Protein AF-A0A355AZP5-F1 (afdb_monomer_lite)

Sequence (77 aa):
MNCHIIDKSLGGTDDPSNLRALCSICNEGASNLTLQRPSSRKLLTQIRRATASDQIETLKWLIQKFKKQAEEYLDDG

Foldseek 3Di:
DWDFCQDVVRPTDPDPVRTDDDPPVVRVCCVPPPPPDDDPVNVVVVLVPDDPVVVVVVVVVVCVVPVVVVVVVVVVD

Secondary structure (DSSP, 8-state):
-EEESS-GGGT----GGGEEE--HHHHHHHHHHS-PPPPHHHHHHHHTTS-HHHHHHHHHHHHHHTHHHHHHHHHT-

Structure (mmCIF, N/CA/C/O backbone):
data_AF-A0A355AZP5-F1
#
_entry.id   AF-A0A355AZP5-F1
#
loop_
_atom_site.group_PDB
_atom_site.id
_atom_site.type_symbol
_atom_site.label_atom_id
_atom_site.label_alt_id
_atom_site.label_comp_id
_atom_site.label_asym_id
_atom_site.label_entity_id
_atom_site.label_seq_id
_atom_site.pdbx_PDB_ins_code
_atom_site.Cartn_x
_atom_site.Cartn_y
_atom_site.Cartn_z
_atom_site.occupancy
_atom_site.B_iso_or_equiv
_atom_site.auth_seq_id
_atom_site.auth_comp_id
_atom_site.auth_asym_id
_atom_site.auth_atom_id
_atom_site.pdbx_PDB_model_num
ATOM 1 N N . MET A 1 1 ? 27.593 -3.826 -23.338 1.00 60.12 1 MET A N 1
ATOM 2 C CA . MET A 1 1 ? 26.185 -4.269 -23.407 1.00 60.12 1 MET A CA 1
ATOM 3 C C . MET A 1 1 ? 25.340 -3.072 -23.012 1.00 60.12 1 MET A C 1
ATOM 5 O O . MET A 1 1 ? 25.722 -2.386 -22.071 1.00 60.12 1 MET A O 1
ATOM 9 N N . ASN A 1 2 ? 24.292 -2.754 -23.768 1.00 62.53 2 ASN A N 1
ATOM 10 C CA . ASN A 1 2 ? 23.442 -1.604 -23.465 1.00 62.53 2 ASN A CA 1
ATOM 11 C C . ASN A 1 2 ? 22.215 -2.094 -22.709 1.00 62.53 2 ASN A C 1
ATOM 13 O O . ASN A 1 2 ? 21.574 -3.051 -23.138 1.00 62.53 2 ASN A O 1
ATOM 17 N N . CYS A 1 3 ? 21.935 -1.459 -21.580 1.00 68.75 3 CYS A N 1
ATOM 18 C CA . CYS A 1 3 ? 20.799 -1.774 -20.729 1.00 68.75 3 CYS A CA 1
ATOM 19 C C . CYS A 1 3 ? 19.713 -0.742 -20.957 1.00 68.75 3 CYS A C 1
ATOM 21 O O . CYS A 1 3 ? 20.012 0.454 -21.032 1.00 68.75 3 CYS A O 1
ATOM 23 N N . HIS A 1 4 ? 18.467 -1.192 -21.015 1.00 81.25 4 HIS A N 1
ATOM 24 C CA . HIS A 1 4 ? 17.347 -0.274 -21.048 1.00 81.25 4 HIS A CA 1
ATOM 25 C C . HIS A 1 4 ? 17.136 0.370 -19.675 1.00 81.25 4 HIS A C 1
ATOM 27 O O . HIS A 1 4 ? 17.207 -0.301 -18.647 1.00 81.25 4 HIS A O 1
ATOM 33 N N . ILE A 1 5 ? 16.880 1.678 -19.650 1.00 79.38 5 ILE A N 1
ATOM 34 C CA . ILE A 1 5 ? 16.509 2.409 -18.431 1.00 79.38 5 ILE A CA 1
ATOM 35 C C . ILE A 1 5 ? 15.117 1.950 -17.971 1.00 79.38 5 ILE A C 1
ATOM 37 O O . ILE A 1 5 ? 14.899 1.725 -16.781 1.00 79.38 5 ILE A O 1
ATOM 41 N N . ILE A 1 6 ? 14.196 1.766 -18.920 1.00 79.88 6 ILE A N 1
ATOM 42 C CA . ILE A 1 6 ? 12.919 1.068 -18.739 1.00 79.88 6 ILE A CA 1
ATOM 43 C C . ILE A 1 6 ? 13.000 -0.255 -19.492 1.00 79.88 6 ILE A C 1
ATOM 45 O O . ILE A 1 6 ? 13.297 -0.250 -20.680 1.00 79.88 6 ILE A O 1
ATOM 49 N N . ASP A 1 7 ? 12.714 -1.375 -18.830 1.00 78.19 7 ASP A N 1
ATOM 50 C CA . ASP A 1 7 ? 12.767 -2.699 -19.459 1.00 78.19 7 ASP A CA 1
ATOM 51 C C . ASP A 1 7 ? 11.796 -2.814 -20.649 1.00 78.19 7 ASP A C 1
ATOM 53 O O . ASP A 1 7 ? 10.659 -2.336 -20.592 1.00 78.19 7 ASP A O 1
ATOM 57 N N . LYS A 1 8 ? 12.216 -3.492 -21.722 1.00 79.12 8 LYS A N 1
ATOM 58 C CA . LYS A 1 8 ? 11.403 -3.713 -22.928 1.00 79.12 8 LYS A CA 1
ATOM 59 C C . LYS A 1 8 ? 10.101 -4.471 -22.640 1.00 79.12 8 LYS A C 1
ATOM 61 O O . LYS A 1 8 ? 9.066 -4.154 -23.217 1.00 79.12 8 LYS A O 1
ATOM 66 N N . SER A 1 9 ? 10.117 -5.415 -21.697 1.00 76.25 9 SER A N 1
ATOM 67 C CA . SER A 1 9 ? 8.921 -6.130 -21.222 1.00 76.25 9 SER A CA 1
ATOM 68 C C . SER A 1 9 ? 7.942 -5.237 -20.451 1.00 76.25 9 SER A C 1
ATOM 70 O O . SER A 1 9 ? 6.771 -5.583 -20.310 1.00 76.25 9 SER A O 1
ATOM 72 N N . LEU A 1 10 ? 8.409 -4.077 -19.983 1.00 76.19 10 LEU A N 1
ATOM 73 C CA . LEU A 1 10 ? 7.631 -3.063 -19.271 1.00 76.19 10 LEU A CA 1
ATOM 74 C C . LEU A 1 10 ? 7.358 -1.819 -20.135 1.00 76.19 10 LEU A C 1
ATOM 76 O O . LEU A 1 10 ? 6.899 -0.806 -19.609 1.00 76.19 10 LEU A O 1
ATOM 80 N N . GLY A 1 11 ? 7.612 -1.891 -21.448 1.00 80.19 11 GLY A N 1
ATOM 81 C CA . GLY A 1 11 ? 7.318 -0.817 -22.404 1.00 80.19 11 GLY A CA 1
ATOM 82 C C . GLY A 1 11 ? 8.495 0.099 -22.757 1.00 80.19 11 GLY A C 1
ATOM 83 O O . GLY A 1 11 ? 8.278 1.157 -23.339 1.00 80.19 11 GLY A O 1
ATOM 84 N N . GLY A 1 12 ? 9.730 -0.275 -22.422 1.00 84.81 12 GLY A N 1
ATOM 85 C CA . GLY A 1 12 ? 10.926 0.439 -22.869 1.00 84.81 12 GLY A CA 1
ATOM 86 C C . GLY A 1 12 ? 11.228 0.281 -24.362 1.00 84.81 12 GLY A C 1
ATOM 87 O O . GLY A 1 12 ? 10.913 -0.745 -24.966 1.00 84.81 12 GLY A O 1
ATOM 88 N N . THR A 1 13 ? 11.883 1.284 -24.949 1.00 84.94 13 THR A N 1
ATOM 89 C CA . THR A 1 13 ? 12.263 1.325 -26.372 1.00 84.94 13 THR A CA 1
ATOM 90 C C . THR A 1 13 ? 13.769 1.150 -26.578 1.00 84.94 13 THR A C 1
ATOM 92 O O . THR A 1 13 ? 14.558 1.376 -25.664 1.00 84.94 13 THR A O 1
ATOM 95 N N . ASP A 1 14 ? 14.194 0.775 -27.785 1.00 85.81 14 ASP A N 1
ATOM 96 C CA . ASP A 1 14 ? 15.617 0.658 -28.153 1.00 85.81 14 ASP A CA 1
ATOM 97 C C . ASP A 1 14 ? 16.260 2.018 -28.518 1.00 85.81 14 ASP A C 1
ATOM 99 O O . ASP A 1 14 ? 17.350 2.066 -29.090 1.00 85.81 14 ASP A O 1
ATOM 103 N N . ASP A 1 15 ? 15.598 3.133 -28.193 1.00 86.31 15 ASP A N 1
ATOM 104 C CA . ASP A 1 15 ? 16.109 4.475 -28.465 1.00 86.31 15 ASP A CA 1
ATOM 105 C C . ASP A 1 15 ? 17.374 4.763 -27.641 1.00 86.31 15 ASP A C 1
ATOM 107 O O . ASP A 1 15 ? 17.424 4.421 -26.456 1.00 86.31 15 ASP A O 1
ATOM 111 N N . PRO A 1 16 ? 18.379 5.472 -28.195 1.00 83.00 16 PRO A N 1
ATOM 112 C CA . PRO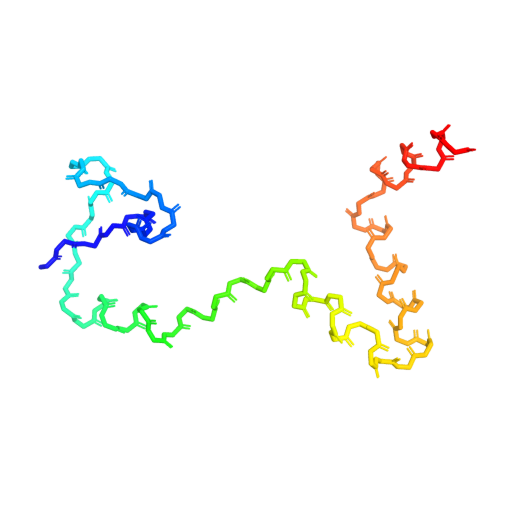 A 1 16 ? 19.600 5.818 -27.465 1.00 83.00 16 PRO A CA 1
ATOM 113 C C . PRO A 1 16 ? 19.350 6.566 -26.148 1.00 83.00 16 PRO A C 1
ATOM 115 O O . PRO A 1 16 ? 20.152 6.471 -25.225 1.00 83.00 16 PRO A O 1
ATOM 118 N N . SER A 1 17 ? 18.229 7.286 -26.043 1.00 85.06 17 SER A N 1
ATOM 119 C CA . SER A 1 17 ? 17.787 7.975 -24.826 1.00 85.06 17 SER A CA 1
ATOM 120 C C . SER A 1 17 ? 17.306 7.027 -23.720 1.00 85.06 17 SER A C 1
ATOM 122 O O . SER A 1 17 ? 17.362 7.396 -22.549 1.00 85.06 17 SER A O 1
ATOM 124 N N . ASN A 1 18 ? 16.861 5.815 -24.070 1.00 83.88 18 ASN A N 1
ATOM 125 C CA . ASN A 1 18 ? 16.453 4.762 -23.139 1.00 83.88 18 ASN A CA 1
ATOM 126 C C . ASN A 1 18 ? 17.560 3.716 -22.921 1.00 83.88 18 ASN A C 1
ATOM 128 O O . ASN A 1 18 ? 17.347 2.752 -22.193 1.00 83.88 18 ASN A O 1
ATOM 132 N N . LEU A 1 19 ? 18.746 3.886 -23.513 1.00 84.00 19 LEU A N 1
ATOM 133 C CA . LEU A 1 19 ? 19.864 2.957 -23.378 1.00 84.00 19 LEU A CA 1
ATOM 134 C C . LEU A 1 19 ? 20.996 3.566 -22.554 1.00 84.00 19 LEU A C 1
ATOM 136 O O . LEU A 1 19 ? 21.433 4.692 -22.781 1.00 84.00 19 LEU A O 1
ATOM 140 N N . ARG A 1 20 ? 21.540 2.783 -21.623 1.00 78.56 20 ARG A N 1
ATOM 141 C CA . ARG A 1 20 ? 22.749 3.135 -20.879 1.00 78.56 20 ARG A CA 1
ATOM 142 C C . ARG A 1 20 ? 23.787 2.039 -21.043 1.00 78.56 20 ARG A C 1
ATOM 144 O O . ARG A 1 20 ? 23.510 0.865 -20.802 1.00 78.56 20 ARG A O 1
ATOM 151 N N . ALA A 1 21 ? 24.992 2.422 -21.449 1.00 72.88 21 ALA A N 1
ATOM 152 C CA . ALA A 1 21 ? 26.111 1.496 -21.497 1.00 72.88 21 ALA A CA 1
ATOM 153 C C . ALA A 1 21 ? 26.508 1.122 -20.062 1.00 72.88 21 ALA A C 1
ATOM 155 O O . ALA A 1 21 ? 26.949 1.974 -19.290 1.00 72.88 21 ALA A O 1
ATOM 156 N N . LEU A 1 22 ? 26.333 -0.150 -19.707 1.00 68.69 22 LEU A N 1
ATOM 157 C CA . LEU A 1 22 ? 26.805 -0.726 -18.450 1.00 68.69 22 LEU A CA 1
ATOM 158 C C . LEU A 1 22 ? 27.797 -1.853 -18.757 1.00 68.69 22 LEU A C 1
ATOM 160 O O . LEU A 1 22 ? 27.776 -2.463 -19.834 1.00 68.69 22 LEU A O 1
ATOM 164 N N . CYS A 1 23 ? 28.696 -2.140 -17.813 1.00 73.50 23 CYS A N 1
ATOM 165 C CA . CYS A 1 23 ? 29.519 -3.341 -17.916 1.00 73.50 23 CYS A CA 1
ATOM 166 C C . CYS A 1 23 ? 28.639 -4.591 -17.726 1.00 73.50 23 CYS A C 1
ATOM 168 O O . CYS A 1 23 ? 27.588 -4.531 -17.082 1.00 73.50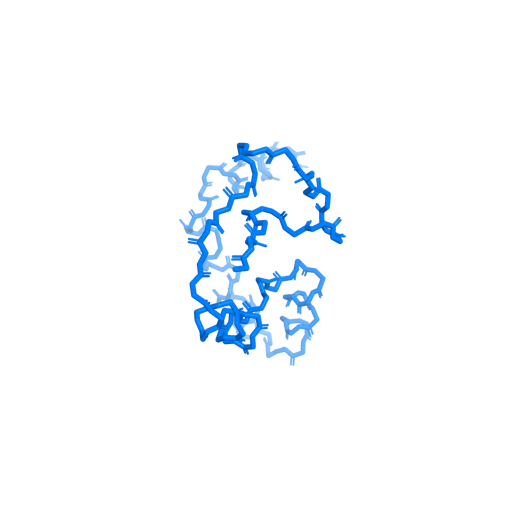 23 CYS A O 1
ATOM 170 N N . SER A 1 24 ? 29.060 -5.724 -18.294 1.00 62.81 24 SER A N 1
ATOM 171 C CA . SER A 1 24 ? 28.320 -6.994 -18.223 1.00 62.81 24 SER A CA 1
ATOM 172 C C . SER A 1 24 ? 27.994 -7.403 -16.783 1.00 62.81 24 SER A C 1
ATOM 174 O O . SER A 1 24 ? 26.873 -7.820 -16.512 1.00 62.81 24 SER A O 1
ATOM 176 N N . ILE A 1 25 ? 28.927 -7.170 -15.855 1.00 60.47 25 ILE A N 1
ATOM 177 C CA . ILE A 1 25 ? 28.766 -7.456 -14.422 1.00 60.47 25 ILE A CA 1
ATOM 178 C C . ILE A 1 25 ? 27.651 -6.599 -13.795 1.00 60.47 25 ILE A C 1
ATOM 180 O O . ILE A 1 25 ? 26.804 -7.124 -13.076 1.00 60.47 25 ILE A O 1
ATOM 184 N N . CYS A 1 26 ? 27.595 -5.294 -14.084 1.00 64.44 26 CYS A N 1
ATOM 185 C CA . CYS A 1 26 ? 26.541 -4.420 -13.554 1.00 64.44 26 CYS A CA 1
ATOM 186 C C . CYS A 1 26 ? 25.163 -4.721 -14.163 1.00 64.44 26 CYS A C 1
ATOM 188 O O . CYS A 1 26 ? 24.156 -4.571 -13.474 1.00 64.44 26 CYS A O 1
ATOM 190 N N . ASN A 1 27 ? 25.108 -5.155 -15.426 1.00 64.38 27 ASN A N 1
ATOM 191 C CA . ASN A 1 27 ? 23.861 -5.552 -16.086 1.00 64.38 27 ASN A CA 1
ATOM 192 C C . ASN A 1 27 ? 23.260 -6.831 -15.473 1.00 64.38 27 ASN A C 1
ATOM 194 O O . ASN A 1 27 ? 22.075 -6.889 -15.141 1.00 64.38 27 ASN A O 1
ATOM 198 N N . GLU A 1 28 ? 24.094 -7.856 -15.299 1.00 60.22 28 GLU A N 1
ATOM 199 C CA . GLU A 1 28 ? 23.681 -9.149 -14.748 1.00 60.22 28 GLU A CA 1
ATOM 200 C C . GLU A 1 28 ? 23.374 -9.052 -13.244 1.00 60.22 28 GLU A C 1
ATOM 202 O O . GLU A 1 28 ? 22.380 -9.605 -12.768 1.00 60.22 28 GLU A O 1
ATOM 207 N N . GLY A 1 29 ? 24.162 -8.258 -12.509 1.00 59.47 29 GLY A N 1
ATOM 208 C CA . GLY A 1 29 ? 23.908 -7.936 -11.108 1.00 59.47 29 GLY A CA 1
ATOM 209 C C . GLY A 1 29 ? 22.582 -7.201 -10.903 1.00 59.47 29 GLY A C 1
ATOM 210 O O . GLY A 1 29 ? 21.794 -7.603 -10.053 1.00 59.47 29 GLY A O 1
ATOM 211 N N . ALA A 1 30 ? 22.277 -6.173 -11.702 1.00 58.75 30 ALA A N 1
ATOM 212 C CA . ALA A 1 30 ? 21.023 -5.424 -11.581 1.00 58.75 30 ALA A CA 1
ATOM 213 C C . ALA A 1 30 ? 19.782 -6.288 -11.869 1.00 58.75 30 ALA A C 1
ATOM 215 O O . ALA A 1 30 ? 18.782 -6.169 -11.157 1.00 58.75 30 ALA A O 1
ATOM 216 N N . SER A 1 31 ? 19.868 -7.191 -12.851 1.00 57.62 31 SER A N 1
ATOM 217 C CA . SER A 1 31 ? 18.766 -8.084 -13.240 1.00 57.62 31 SER A CA 1
ATOM 218 C C . SER A 1 31 ? 18.403 -9.102 -12.148 1.00 57.62 31 SER A C 1
ATOM 220 O O . SER A 1 31 ? 17.241 -9.481 -1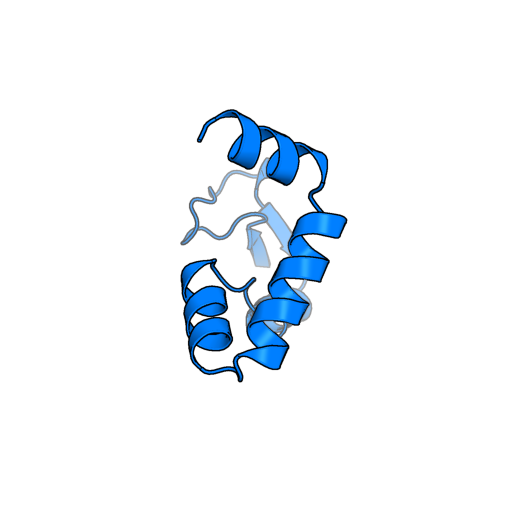2.028 1.00 57.62 31 SER A O 1
ATOM 222 N N . ASN A 1 32 ? 19.376 -9.507 -11.321 1.00 53.34 32 ASN A N 1
ATOM 223 C CA . ASN A 1 32 ? 19.187 -10.500 -10.256 1.00 53.34 32 ASN A CA 1
ATOM 224 C C . ASN A 1 32 ? 19.040 -9.898 -8.841 1.00 53.34 32 ASN A C 1
ATOM 226 O O . ASN A 1 32 ? 18.458 -10.540 -7.969 1.00 53.34 32 ASN A O 1
ATOM 230 N N . LEU A 1 33 ? 19.556 -8.687 -8.586 1.00 52.31 33 LEU A N 1
ATOM 231 C CA . LEU A 1 33 ? 19.570 -8.061 -7.249 1.00 52.31 33 LEU A CA 1
ATOM 232 C C . LEU A 1 33 ? 18.481 -7.007 -7.033 1.00 52.31 33 LEU A C 1
ATOM 234 O O . LEU A 1 33 ? 18.179 -6.671 -5.885 1.00 52.31 33 LEU A O 1
ATOM 238 N N . THR A 1 34 ? 17.871 -6.471 -8.093 1.00 56.50 34 THR A N 1
ATOM 239 C CA . THR A 1 34 ? 16.761 -5.531 -7.917 1.00 56.50 34 THR A CA 1
ATOM 240 C C . THR A 1 34 ? 15.469 -6.309 -7.696 1.00 56.50 34 THR A C 1
ATOM 242 O O . THR A 1 34 ? 14.772 -6.697 -8.629 1.00 56.50 34 THR A O 1
ATOM 245 N N . LEU A 1 35 ? 15.142 -6.566 -6.423 1.00 58.69 35 LEU A N 1
ATOM 246 C CA . LEU A 1 35 ? 13.819 -7.055 -6.034 1.00 58.69 35 LEU A CA 1
ATOM 247 C C . LEU A 1 35 ? 12.770 -6.175 -6.719 1.00 58.69 35 LEU A C 1
ATOM 249 O O . LEU A 1 35 ? 12.664 -4.981 -6.423 1.00 58.69 35 LEU A O 1
ATOM 253 N N . GLN A 1 36 ? 12.027 -6.753 -7.667 1.00 66.31 36 GLN A N 1
ATOM 254 C CA . GLN A 1 36 ? 10.990 -6.017 -8.373 1.00 66.31 36 GLN A CA 1
ATOM 255 C C . GLN A 1 36 ? 10.055 -5.367 -7.358 1.00 66.31 36 GLN A C 1
ATOM 257 O O . GLN A 1 36 ? 9.589 -6.026 -6.421 1.00 66.31 36 GLN A O 1
ATOM 262 N N . ARG A 1 37 ? 9.758 -4.077 -7.564 1.00 77.25 37 ARG A N 1
ATOM 263 C CA . ARG A 1 37 ? 8.816 -3.354 -6.707 1.00 77.25 37 ARG A CA 1
ATOM 264 C C . ARG A 1 37 ? 7.514 -4.156 -6.630 1.00 77.25 37 ARG A C 1
ATOM 266 O O . ARG A 1 37 ? 6.945 -4.498 -7.671 1.00 77.25 37 ARG A O 1
ATOM 273 N N . PRO A 1 38 ? 7.036 -4.496 -5.425 1.00 84.44 38 PRO A N 1
ATOM 274 C CA . PRO A 1 38 ? 5.829 -5.288 -5.302 1.00 84.44 38 PRO A CA 1
ATOM 275 C C . PRO A 1 38 ? 4.644 -4.491 -5.852 1.00 84.44 38 PRO A C 1
ATOM 277 O O . PRO A 1 38 ? 4.365 -3.379 -5.413 1.00 84.44 38 PRO A O 1
ATOM 280 N N . SER A 1 39 ? 3.930 -5.074 -6.817 1.00 91.25 39 SER A N 1
ATOM 281 C CA . SER A 1 39 ? 2.645 -4.535 -7.282 1.00 91.25 39 SER A CA 1
ATOM 282 C C . SER A 1 39 ? 1.642 -4.424 -6.124 1.00 91.25 39 SER A C 1
ATOM 284 O O . SER A 1 39 ? 1.714 -5.208 -5.172 1.00 91.25 39 SER A O 1
ATOM 286 N N . SER A 1 40 ? 0.634 -3.557 -6.254 1.00 93.38 40 SER A N 1
ATOM 287 C CA . SER A 1 40 ? -0.480 -3.456 -5.296 1.00 93.38 40 SER A CA 1
ATOM 288 C C . SER A 1 40 ? -1.153 -4.809 -5.023 1.00 93.38 40 SER A C 1
ATOM 290 O O . SER A 1 40 ? -1.436 -5.139 -3.875 1.00 93.38 40 SER A O 1
ATOM 292 N N . ARG A 1 41 ? -1.311 -5.663 -6.045 1.00 94.44 41 ARG A N 1
ATOM 293 C CA . ARG A 1 41 ? -1.852 -7.029 -5.901 1.00 94.44 41 ARG A CA 1
ATOM 294 C C . ARG A 1 41 ? -0.992 -7.922 -4.998 1.00 94.44 41 ARG A C 1
ATOM 296 O O . ARG A 1 41 ? -1.528 -8.669 -4.177 1.00 94.44 41 ARG A O 1
ATOM 303 N N . LYS A 1 42 ? 0.336 -7.842 -5.133 1.00 93.12 42 LYS A N 1
ATOM 304 C CA . LYS A 1 42 ? 1.283 -8.578 -4.276 1.00 93.12 42 LYS A CA 1
ATOM 305 C C . LYS A 1 42 ? 1.218 -8.065 -2.834 1.00 93.12 42 LYS A C 1
ATOM 307 O O . LYS A 1 42 ? 1.152 -8.882 -1.924 1.00 93.12 42 LYS A O 1
ATOM 312 N N . LEU A 1 43 ? 1.153 -6.746 -2.636 1.00 95.00 43 LEU A N 1
ATOM 313 C CA . LEU A 1 43 ? 1.009 -6.136 -1.307 1.00 95.00 43 LEU A CA 1
ATOM 314 C C . LEU A 1 43 ? -0.295 -6.567 -0.622 1.00 95.00 43 LEU A C 1
ATOM 316 O O . LEU A 1 43 ? -0.261 -7.065 0.499 1.00 95.00 43 LEU A O 1
ATOM 320 N N . LEU A 1 44 ? -1.429 -6.482 -1.322 1.00 96.81 44 LEU A N 1
ATOM 321 C CA . LEU A 1 44 ? -2.733 -6.896 -0.792 1.00 96.81 44 LEU A CA 1
ATOM 322 C C . LEU A 1 44 ? -2.773 -8.379 -0.413 1.00 96.81 44 LEU A C 1
ATOM 324 O O . LEU A 1 44 ? -3.391 -8.740 0.584 1.00 96.81 44 LEU A O 1
ATOM 328 N N . THR A 1 45 ? -2.102 -9.239 -1.182 1.00 96.75 45 THR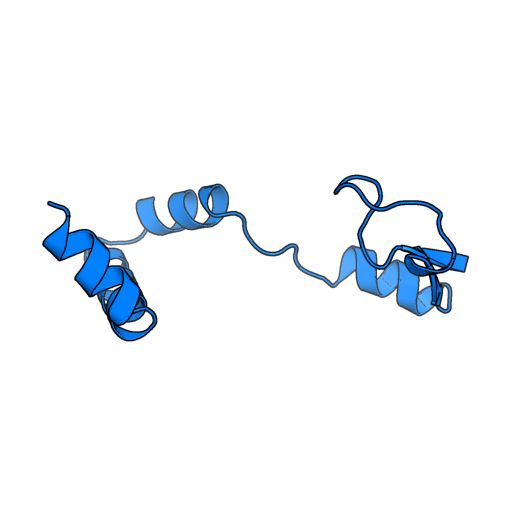 A N 1
ATOM 329 C CA . THR A 1 45 ? -2.013 -10.672 -0.861 1.00 96.75 45 THR A CA 1
ATOM 330 C C . THR A 1 45 ? -1.323 -10.905 0.483 1.00 96.75 45 THR A C 1
ATOM 332 O O . THR A 1 45 ? -1.755 -11.770 1.240 1.00 96.75 45 THR A O 1
ATOM 335 N N . GLN A 1 46 ? -0.280 -10.129 0.798 1.00 96.12 46 GLN A N 1
ATOM 336 C CA . GLN A 1 46 ? 0.413 -10.229 2.084 1.00 96.12 46 GLN A CA 1
ATOM 337 C C . GLN A 1 46 ? -0.419 -9.625 3.219 1.00 96.12 46 GLN A C 1
ATOM 339 O O . GLN A 1 46 ? -0.628 -10.284 4.233 1.00 96.12 46 GLN A O 1
ATOM 344 N N . ILE A 1 47 ? -0.970 -8.422 3.021 1.00 97.50 47 ILE A N 1
ATOM 345 C CA . ILE A 1 47 ? -1.771 -7.718 4.037 1.00 97.50 47 ILE A CA 1
ATOM 346 C C . ILE A 1 47 ? -2.979 -8.562 4.471 1.00 97.50 47 ILE A C 1
ATOM 348 O O . ILE A 1 47 ? -3.226 -8.705 5.661 1.00 97.50 47 ILE A O 1
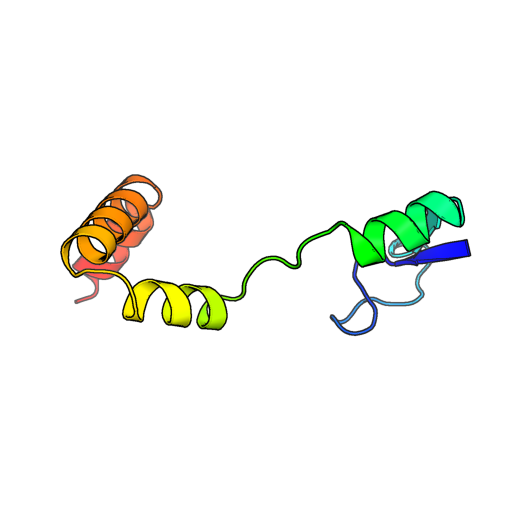ATOM 352 N N . ARG A 1 48 ? -3.682 -9.210 3.531 1.00 96.88 48 ARG A N 1
ATOM 353 C CA . ARG A 1 48 ? -4.845 -10.071 3.833 1.00 96.88 48 ARG A CA 1
ATOM 354 C C . ARG A 1 48 ? -4.526 -11.280 4.715 1.00 96.88 48 ARG A C 1
ATOM 356 O O . ARG A 1 48 ? -5.429 -11.807 5.352 1.00 96.88 48 ARG A O 1
ATOM 363 N N . ARG A 1 49 ? -3.279 -11.755 4.702 1.00 97.25 49 ARG A N 1
ATOM 364 C CA . ARG A 1 49 ? -2.831 -12.914 5.492 1.00 97.25 49 ARG A CA 1
ATOM 365 C C . ARG A 1 49 ? -2.296 -12.519 6.869 1.00 97.25 49 ARG A C 1
ATOM 367 O O . ARG A 1 49 ? -2.083 -13.402 7.693 1.00 97.25 49 ARG A O 1
ATOM 374 N N . ALA A 1 50 ? -2.045 -11.231 7.093 1.00 97.94 50 ALA A N 1
ATOM 375 C CA . ALA A 1 50 ? -1.562 -10.714 8.364 1.00 97.94 50 ALA A CA 1
ATOM 376 C C . ALA A 1 50 ? -2.685 -10.680 9.410 1.00 97.94 50 ALA A C 1
ATOM 378 O O . ALA A 1 50 ? -3.872 -10.757 9.072 1.00 97.94 50 ALA A O 1
ATOM 379 N N . THR A 1 51 ? -2.321 -10.544 10.686 1.00 98.44 51 THR A N 1
ATOM 380 C CA . THR A 1 51 ? -3.311 -10.428 11.763 1.00 98.44 51 THR A CA 1
ATOM 381 C C . THR A 1 51 ? -4.138 -9.148 11.607 1.00 98.44 51 THR A C 1
ATOM 383 O O . THR A 1 51 ? -3.696 -8.184 10.982 1.00 98.44 51 THR A O 1
ATOM 386 N N . ALA A 1 52 ? -5.330 -9.098 12.208 1.00 98.19 52 ALA A N 1
ATOM 387 C CA . ALA A 1 52 ? -6.135 -7.874 12.211 1.00 98.19 52 ALA A CA 1
ATOM 388 C C . ALA A 1 52 ? -5.365 -6.678 12.807 1.00 98.19 52 ALA A C 1
ATOM 390 O O . ALA A 1 52 ? -5.474 -5.564 12.302 1.00 98.19 52 ALA A O 1
ATOM 391 N N . SER A 1 53 ? -4.540 -6.923 13.833 1.00 98.44 53 SER A N 1
ATOM 392 C CA . SER A 1 53 ? -3.688 -5.898 14.444 1.00 98.44 53 SER A CA 1
ATOM 393 C C . SER A 1 53 ? -2.696 -5.313 13.436 1.00 98.44 53 SER A C 1
ATOM 395 O O . SER A 1 53 ? -2.601 -4.096 13.307 1.00 98.44 53 SER A O 1
ATOM 397 N N . ASP A 1 54 ? -2.011 -6.164 12.670 1.00 98.44 54 ASP A N 1
ATOM 398 C CA . ASP A 1 54 ? -1.030 -5.721 11.670 1.00 98.44 54 ASP A CA 1
ATOM 399 C C . ASP A 1 54 ? -1.692 -4.998 10.493 1.00 98.44 54 ASP A C 1
ATOM 401 O O . ASP A 1 54 ? -1.145 -4.033 9.954 1.00 98.44 54 ASP A O 1
ATOM 405 N N . GLN A 1 55 ? -2.888 -5.440 10.093 1.00 98.56 55 GLN A N 1
ATOM 406 C CA . GLN A 1 55 ? -3.671 -4.768 9.056 1.00 98.56 55 GLN A CA 1
ATOM 407 C C . GLN A 1 55 ? -4.064 -3.351 9.490 1.00 98.56 55 GLN A C 1
ATOM 409 O O . GLN A 1 55 ? -3.879 -2.403 8.725 1.00 98.56 55 GLN A O 1
ATOM 414 N N . ILE A 1 56 ? -4.552 -3.192 10.725 1.00 98.44 56 ILE A N 1
ATOM 415 C CA . ILE A 1 56 ? -4.919 -1.889 11.295 1.00 98.44 56 ILE A CA 1
ATOM 416 C C . ILE A 1 56 ? -3.688 -0.990 11.434 1.00 98.44 56 ILE A C 1
ATOM 418 O O . ILE A 1 56 ? -3.757 0.194 11.109 1.00 98.44 56 ILE A O 1
ATOM 422 N N . GLU A 1 57 ? -2.554 -1.528 11.879 1.00 98.50 57 GLU A N 1
ATOM 423 C CA . GLU A 1 57 ? -1.324 -0.745 12.010 1.00 98.50 57 GLU A CA 1
ATOM 424 C C . GLU A 1 57 ? -0.788 -0.291 10.644 1.00 98.50 57 GLU A C 1
ATOM 426 O O . GLU A 1 57 ? -0.429 0.874 10.462 1.00 98.50 57 GLU A O 1
ATOM 431 N N . THR A 1 58 ? -0.847 -1.169 9.637 1.00 98.00 58 THR A N 1
ATOM 432 C CA . THR A 1 58 ? -0.522 -0.820 8.244 1.00 98.00 58 THR A CA 1
ATOM 433 C C . THR A 1 58 ? -1.435 0.293 7.726 1.00 98.00 58 THR A C 1
ATOM 435 O O . THR A 1 58 ? -0.956 1.234 7.090 1.00 98.00 58 THR A O 1
ATOM 438 N N . LEU A 1 59 ? -2.740 0.221 8.012 1.00 97.94 59 LEU A N 1
ATOM 439 C CA . LEU A 1 59 ? -3.704 1.256 7.637 1.00 97.94 59 LEU A CA 1
ATOM 440 C C . LEU A 1 59 ? -3.368 2.601 8.292 1.00 97.94 59 LEU A C 1
ATOM 442 O O . LEU A 1 59 ? -3.295 3.609 7.591 1.00 97.94 59 LEU A O 1
ATOM 446 N N . LYS A 1 60 ? -3.116 2.624 9.607 1.00 98.19 60 LYS A N 1
ATOM 447 C CA . LYS A 1 60 ? -2.723 3.849 10.324 1.00 98.19 60 LYS A CA 1
ATOM 448 C C . LYS A 1 60 ? -1.487 4.489 9.700 1.00 98.19 60 LYS A C 1
ATOM 450 O O . LYS A 1 60 ? -1.484 5.693 9.451 1.00 98.19 60 LYS A O 1
ATOM 455 N N . TRP A 1 61 ? -0.467 3.686 9.403 1.00 98.19 61 TRP A N 1
ATOM 456 C CA . TRP A 1 61 ? 0.749 4.172 8.758 1.00 98.19 61 TRP A CA 1
ATOM 457 C C . TRP A 1 61 ? 0.477 4.746 7.359 1.00 98.19 61 TRP A C 1
ATOM 459 O O . TRP A 1 61 ? 0.989 5.816 7.025 1.00 98.19 61 TRP A O 1
ATOM 469 N N . LEU A 1 62 ? -0.356 4.082 6.547 1.00 98.00 62 LEU A N 1
ATOM 470 C CA . LEU A 1 62 ? -0.728 4.574 5.216 1.00 98.00 62 LEU A CA 1
ATOM 471 C C . LEU A 1 62 ? -1.491 5.901 5.287 1.00 98.00 62 LEU A C 1
ATOM 473 O O . LEU A 1 62 ? -1.163 6.812 4.531 1.00 98.00 62 LEU A O 1
ATOM 477 N N . ILE A 1 63 ? -2.444 6.039 6.215 1.00 98.00 63 ILE A N 1
ATOM 478 C CA . ILE A 1 63 ? -3.188 7.290 6.430 1.00 98.00 63 ILE A CA 1
ATOM 479 C C . ILE A 1 63 ? -2.232 8.418 6.828 1.00 98.00 63 ILE A C 1
ATOM 481 O O . ILE A 1 63 ? -2.276 9.496 6.244 1.00 98.00 63 ILE A O 1
ATOM 485 N N . GLN A 1 64 ? -1.325 8.176 7.780 1.00 97.50 64 GLN A N 1
ATOM 486 C CA . GLN A 1 64 ? -0.347 9.186 8.202 1.00 97.50 64 GLN A CA 1
ATOM 487 C C . GLN A 1 64 ? 0.581 9.605 7.057 1.00 97.50 64 GLN A C 1
ATOM 489 O O . GLN A 1 64 ? 0.885 10.787 6.901 1.00 97.50 64 GLN A O 1
ATOM 494 N N . LYS A 1 65 ? 1.018 8.644 6.238 1.00 9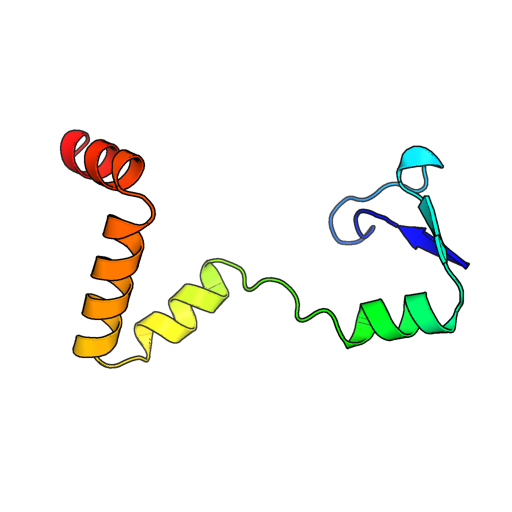7.62 65 LYS A N 1
ATOM 495 C CA . LYS A 1 65 ? 1.908 8.889 5.101 1.00 97.62 65 LYS A CA 1
ATOM 496 C C . LYS A 1 65 ? 1.227 9.648 3.959 1.00 97.62 65 LYS A C 1
ATOM 498 O O . LYS A 1 65 ? 1.879 10.456 3.302 1.00 97.62 65 LYS A O 1
ATOM 503 N N . PHE A 1 66 ? -0.053 9.379 3.716 1.00 97.50 66 PHE A N 1
ATOM 504 C CA . PHE A 1 66 ? -0.834 9.918 2.600 1.00 97.50 66 PHE A CA 1
ATOM 505 C C . PHE A 1 66 ? -2.030 10.735 3.101 1.00 97.50 66 PHE A C 1
ATOM 507 O O . PHE A 1 66 ? -3.149 10.564 2.627 1.00 97.50 66 PHE A O 1
ATOM 514 N N . LYS A 1 67 ? -1.793 11.614 4.085 1.00 96.56 67 LYS A N 1
ATOM 515 C CA . LYS A 1 67 ? -2.851 12.327 4.814 1.00 96.56 67 LYS A CA 1
ATOM 516 C C . LYS A 1 67 ? -3.836 13.055 3.896 1.00 96.56 67 LYS A C 1
ATOM 518 O O . LYS A 1 67 ? -5.034 12.876 4.049 1.00 96.56 67 LYS A O 1
ATOM 523 N N . LYS A 1 68 ? -3.328 13.804 2.912 1.00 96.88 68 LYS A N 1
ATOM 524 C CA . LYS A 1 68 ? -4.163 14.550 1.960 1.00 96.88 68 LYS A CA 1
ATOM 525 C C . LYS A 1 68 ? -5.069 13.623 1.142 1.00 96.88 68 LYS A C 1
ATOM 527 O O . LYS A 1 68 ? -6.255 13.877 1.028 1.00 96.88 68 LYS A O 1
ATOM 532 N N . GLN A 1 69 ? -4.514 12.540 0.599 1.00 97.44 69 GLN A N 1
ATOM 533 C CA . GLN A 1 69 ? -5.288 11.572 -0.180 1.00 97.44 69 GLN A CA 1
ATOM 534 C C . GLN A 1 69 ? -6.307 10.841 0.698 1.00 97.44 69 GLN A C 1
ATOM 536 O O . GLN A 1 69 ? -7.403 10.539 0.251 1.00 97.44 69 GLN A O 1
ATOM 541 N N . ALA A 1 70 ? -5.944 10.541 1.948 1.00 96.69 70 ALA A N 1
ATOM 542 C CA . ALA A 1 70 ? -6.861 9.930 2.899 1.00 96.69 70 ALA A CA 1
ATOM 543 C C . ALA A 1 70 ? -8.041 10.858 3.230 1.00 96.69 70 ALA A C 1
ATOM 545 O O . ALA A 1 70 ? -9.158 10.368 3.301 1.00 96.69 70 ALA A O 1
ATOM 546 N N . GLU A 1 71 ? -7.803 12.163 3.400 1.00 95.50 71 GLU A N 1
ATOM 547 C CA . GLU A 1 71 ? -8.859 13.176 3.568 1.00 95.50 71 GLU A CA 1
ATOM 548 C C . GLU A 1 71 ? -9.765 13.230 2.326 1.00 95.50 71 GLU A C 1
ATOM 550 O O . GLU A 1 71 ? -10.969 13.043 2.456 1.00 95.50 71 GLU A O 1
ATOM 555 N N . GLU A 1 72 ? -9.190 13.334 1.121 1.00 95.69 72 GLU A N 1
ATOM 556 C CA . GLU A 1 72 ? -9.944 13.331 -0.147 1.00 95.69 72 GLU A CA 1
ATOM 557 C C . GLU A 1 72 ? -10.846 12.087 -0.291 1.00 95.69 72 GLU A C 1
ATOM 559 O O . GLU A 1 72 ? -12.022 12.206 -0.618 1.00 95.69 72 GLU A O 1
ATOM 564 N N . TYR A 1 73 ? -10.341 10.887 0.022 1.00 93.94 73 TYR A N 1
ATOM 565 C CA . TYR A 1 73 ? -11.139 9.655 -0.063 1.00 93.94 73 TYR A CA 1
ATOM 566 C C . TYR A 1 73 ? -12.238 9.531 1.000 1.00 93.94 73 TYR A C 1
ATOM 568 O O . TYR A 1 73 ? -13.145 8.719 0.819 1.00 93.94 73 TYR A O 1
ATOM 576 N N . LEU A 1 74 ? -12.131 10.251 2.118 1.00 90.81 74 LEU A N 1
ATOM 577 C CA . LEU A 1 74 ? -13.156 10.274 3.163 1.00 90.81 74 LEU A CA 1
ATOM 578 C C . LEU A 1 74 ? -14.230 11.328 2.882 1.00 90.81 74 LEU A C 1
ATOM 580 O O . LEU A 1 74 ? -15.370 11.120 3.279 1.00 90.81 74 LEU A O 1
ATOM 584 N N . ASP A 1 75 ? -13.871 12.418 2.203 1.00 85.94 75 ASP A N 1
ATOM 585 C CA . ASP A 1 75 ? -14.799 13.488 1.821 1.00 85.94 75 ASP A CA 1
ATOM 586 C C . ASP A 1 75 ? -15.656 13.114 0.593 1.00 85.94 75 ASP A C 1
ATOM 588 O O . ASP A 1 75 ? -16.769 13.617 0.438 1.00 85.94 75 ASP A O 1
ATOM 592 N N . ASP A 1 76 ? -15.162 12.208 -0.259 1.00 69.38 76 ASP A N 1
ATOM 593 C CA . ASP A 1 76 ? -15.866 11.682 -1.441 1.00 69.38 76 ASP A CA 1
ATOM 594 C C . ASP A 1 76 ? -16.869 10.538 -1.130 1.00 69.38 76 ASP A C 1
ATOM 596 O O . ASP A 1 76 ? -17.491 9.998 -2.053 1.00 69.38 76 ASP A O 1
ATOM 600 N N . GLY A 1 77 ? -17.011 10.126 0.138 1.00 52.47 77 GLY A N 1
ATOM 601 C CA . GLY A 1 77 ? -17.854 9.001 0.587 1.00 52.47 77 GLY A CA 1
ATOM 602 C C . GLY A 1 77 ? -19.050 9.414 1.434 1.00 52.47 77 GLY A C 1
ATOM 603 O O . GLY A 1 77 ? -20.115 8.776 1.265 1.00 52.47 77 GLY A O 1
#

pLDDT: mean 83.35, std 14.89, range [52.31, 98.56]

Radius of gyration: 19.1 Å; chains: 1; bounding box: 47×28×43 Å